Protein AF-A0A916UI22-F1 (afdb_monomer_lite)

Sequence (151 aa):
MFNLLKRYITSRSEVQEETLDLICSHFSLVKTRRNEILIRFDEVCKGYYFVNDGCLRLFTYNVDGNETTKVWSVVDKKVTDEQGRIKEFLDQRQQNKGIYKLTFFVKDYFASKKMESFYPFVDVVFQIQDDKHYHVPITLSAYGYSTYRGN

pLDDT: mean 90.18, std 5.81, range [69.44, 97.69]

InterPro domains:
  IPR014306 Hydroxyisourate hydrolase [TIGR02962] (69-150)
  IPR018490 Cyclic nucleotide-binding domain superfamily [SSF51206] (17-70)
  IPR023416 Transthyretin/hydroxyisourate hydrolase domain [PF00576] (67-150)
  IPR023416 Transthyretin/hydroxyisourate hydrolase domain [PTHR10395] (64-150)
  IPR036817 Transthyretin/hydroxyisourate hydrolase domain superfamily [G3DSA:2.60.40.180] (56-149)
  IPR036817 Transthyretin/hydroxyisourate hydrolase domain superfamily [SSF49472] (69-151)

Structure (mmCIF, N/CA/C/O backbone):
data_AF-A0A916UI22-F1
#
_entry.id   AF-A0A916UI22-F1
#
loop_
_atom_site.group_PDB
_atom_site.id
_atom_site.type_symbol
_atom_site.label_atom_id
_atom_site.label_alt_id
_atom_site.label_comp_id
_atom_site.label_asym_id
_atom_site.label_entity_id
_atom_site.label_seq_id
_atom_site.pdbx_PDB_ins_code
_atom_site.Cartn_x
_atom_site.Cartn_y
_atom_site.Cartn_z
_atom_site.occupancy
_atom_site.B_iso_or_equiv
_atom_site.auth_seq_id
_atom_site.auth_comp_id
_atom_site.auth_asym_id
_atom_site.auth_atom_id
_atom_site.pdbx_PDB_model_num
ATOM 1 N N . MET A 1 1 ? -6.934 7.059 25.478 1.00 69.44 1 MET A N 1
ATOM 2 C CA . MET A 1 1 ? -7.703 6.272 24.480 1.00 69.44 1 MET A CA 1
ATOM 3 C C . MET A 1 1 ? -7.300 6.615 23.043 1.00 69.44 1 MET A C 1
ATOM 5 O O . MET A 1 1 ? -7.136 5.699 22.255 1.00 69.44 1 MET A O 1
ATOM 9 N N . PHE A 1 2 ? -7.047 7.888 22.712 1.00 88.88 2 PHE A N 1
ATOM 10 C CA . PHE A 1 2 ? -6.725 8.342 21.346 1.00 88.88 2 PHE A CA 1
ATOM 11 C C . PHE A 1 2 ? -5.240 8.675 21.107 1.00 88.88 2 PHE A C 1
ATOM 13 O O . PHE A 1 2 ? -4.916 9.534 20.295 1.00 88.88 2 PHE A O 1
ATOM 20 N N . ASN A 1 3 ? -4.311 8.014 21.808 1.00 87.75 3 ASN A N 1
ATOM 21 C CA . ASN A 1 3 ? -2.884 8.376 21.769 1.00 87.75 3 ASN A CA 1
ATOM 22 C C . ASN A 1 3 ? -2.289 8.286 20.354 1.00 87.75 3 ASN A C 1
ATOM 24 O O . ASN A 1 3 ? -1.467 9.119 19.980 1.00 87.75 3 ASN A O 1
ATOM 28 N N . LEU A 1 4 ? -2.723 7.302 19.558 1.00 88.50 4 LEU A N 1
ATOM 29 C CA . LEU A 1 4 ? -2.256 7.138 18.183 1.00 88.50 4 LEU A CA 1
ATOM 30 C C . LEU A 1 4 ? -2.746 8.278 17.275 1.00 88.50 4 LEU A C 1
ATOM 32 O O . LEU A 1 4 ? -1.951 8.820 16.511 1.00 88.50 4 LEU A O 1
ATOM 36 N N . LEU A 1 5 ? -4.014 8.680 17.419 1.00 90.50 5 LEU A N 1
ATOM 37 C CA . LEU A 1 5 ? -4.597 9.828 16.718 1.00 90.50 5 LEU A CA 1
ATOM 38 C C . LEU A 1 5 ? -3.891 11.131 17.108 1.00 90.50 5 LEU A C 1
ATOM 40 O O . LEU A 1 5 ? -3.460 11.871 16.228 1.00 90.50 5 LEU A O 1
ATOM 44 N N . LYS A 1 6 ? -3.702 11.377 18.413 1.00 91.38 6 LYS A N 1
ATOM 45 C CA . LYS A 1 6 ? -2.975 12.556 18.914 1.00 91.38 6 LYS A CA 1
ATOM 46 C C . LYS A 1 6 ? -1.574 12.638 18.306 1.00 91.38 6 LYS A C 1
ATOM 48 O O . LYS A 1 6 ? -1.228 13.654 17.717 1.00 91.38 6 LYS A O 1
ATOM 53 N N . ARG A 1 7 ? -0.809 11.540 18.367 1.00 90.75 7 ARG A N 1
ATOM 54 C CA . ARG A 1 7 ? 0.543 11.452 17.789 1.00 90.75 7 ARG A CA 1
ATOM 55 C C . ARG A 1 7 ? 0.549 11.674 16.275 1.00 90.75 7 ARG A C 1
ATOM 57 O O . ARG A 1 7 ? 1.469 12.291 15.750 1.00 90.75 7 ARG A O 1
ATOM 64 N N . TYR A 1 8 ? -0.451 11.155 15.564 1.00 89.38 8 TYR A N 1
ATOM 65 C CA . TYR A 1 8 ? -0.569 11.354 14.122 1.00 89.38 8 TYR A CA 1
ATOM 66 C C . TYR A 1 8 ? -0.780 12.833 13.774 1.00 89.38 8 TYR A C 1
ATOM 68 O O . TYR A 1 8 ? -0.070 13.356 12.915 1.00 89.38 8 TYR A O 1
ATOM 76 N N . ILE A 1 9 ? -1.704 13.512 14.460 1.00 91.12 9 ILE A N 1
ATOM 77 C CA . ILE A 1 9 ? -2.000 14.932 14.225 1.00 91.12 9 ILE A CA 1
ATOM 78 C C . ILE A 1 9 ? -0.765 15.792 14.527 1.00 91.12 9 ILE A C 1
ATOM 80 O O . ILE A 1 9 ? -0.341 16.560 13.664 1.00 91.12 9 ILE A O 1
ATOM 84 N N . THR A 1 10 ? -0.128 15.608 15.689 1.00 92.25 10 THR A N 1
ATOM 85 C CA . THR A 1 10 ? 1.049 16.406 16.075 1.00 92.25 10 THR A CA 1
ATOM 86 C C . THR A 1 10 ? 2.267 16.164 15.187 1.00 92.25 10 THR A C 1
ATOM 88 O O . THR A 1 10 ? 3.083 17.060 15.013 1.00 92.25 10 THR A O 1
ATOM 91 N N . SER A 1 11 ? 2.382 14.991 14.554 1.00 91.06 11 SER A N 1
ATOM 92 C CA . SER A 1 11 ? 3.461 14.726 13.590 1.00 91.06 11 SER A CA 1
ATOM 93 C C . SER A 1 11 ? 3.348 15.514 12.276 1.00 91.06 11 SER A C 1
ATOM 95 O O . SER A 1 11 ? 4.299 15.534 11.498 1.00 91.06 11 SER A O 1
ATOM 97 N N . ARG A 1 12 ? 2.188 16.124 11.992 1.00 87.69 12 ARG A N 1
ATOM 98 C CA . ARG A 1 12 ? 1.889 16.792 10.712 1.00 87.69 12 ARG A CA 1
ATOM 99 C C . ARG A 1 12 ? 1.479 18.252 10.862 1.00 87.69 12 ARG A C 1
ATOM 101 O O . ARG A 1 12 ? 1.352 18.946 9.854 1.00 87.69 12 ARG A O 1
ATOM 108 N N . SER A 1 13 ? 1.208 18.710 12.077 1.00 84.56 13 SER A N 1
ATOM 109 C CA . SER A 1 13 ? 0.745 20.068 12.348 1.00 84.56 13 SER A CA 1
ATOM 110 C C . SER A 1 13 ? 1.081 20.464 13.781 1.00 84.56 13 SER A C 1
ATOM 112 O O . SER A 1 13 ? 0.980 19.646 14.695 1.00 84.56 13 SER A O 1
ATOM 114 N N . GLU A 1 14 ? 1.431 21.730 13.985 1.00 90.75 14 GLU A N 1
ATOM 115 C CA . GLU A 1 14 ? 1.523 22.315 15.321 1.00 90.75 14 GLU A CA 1
ATOM 116 C C . GLU A 1 14 ? 0.106 22.609 15.820 1.00 90.75 14 GLU A C 1
ATOM 118 O O . GLU A 1 14 ? -0.582 23.487 15.301 1.00 90.75 14 GLU A O 1
ATOM 123 N N . VAL A 1 15 ? -0.360 21.822 16.790 1.00 91.25 15 VAL A N 1
ATOM 124 C CA . VAL A 1 15 ? -1.712 21.920 17.351 1.00 91.25 15 VAL A CA 1
ATOM 125 C C . VAL A 1 15 ? -1.607 21.937 18.871 1.00 91.25 15 VAL A C 1
ATOM 127 O O . VAL A 1 15 ? -0.931 21.089 19.454 1.00 91.25 15 VAL A O 1
ATOM 130 N N . GLN A 1 16 ? -2.275 22.904 19.502 1.00 93.00 16 GLN A N 1
ATOM 131 C CA . GLN A 1 16 ? -2.338 23.042 20.959 1.00 93.00 16 GLN A CA 1
ATOM 132 C C . GLN A 1 16 ? -3.062 21.853 21.607 1.00 93.00 16 GLN A C 1
ATOM 134 O O . GLN A 1 16 ? -3.934 21.229 20.991 1.00 93.00 16 GLN A O 1
ATOM 139 N N . GLU A 1 17 ? -2.724 21.543 22.858 1.00 91.25 17 GLU A N 1
ATOM 140 C CA . GLU A 1 17 ? -3.243 20.362 23.554 1.00 91.25 17 GLU A CA 1
ATOM 141 C C . GLU A 1 17 ? -4.765 20.422 23.750 1.00 91.25 17 GLU A C 1
ATOM 143 O O . GLU A 1 17 ? -5.456 19.432 23.506 1.00 91.25 17 GLU A O 1
ATOM 148 N N . GLU A 1 18 ? -5.315 21.604 24.033 1.00 93.44 18 GLU A N 1
ATOM 149 C CA . GLU A 1 18 ? -6.757 21.823 24.177 1.00 93.44 18 GLU A CA 1
ATOM 150 C C . GLU A 1 18 ? -7.507 21.539 22.869 1.00 93.44 18 GLU A C 1
ATOM 152 O O . GLU A 1 18 ? -8.607 20.983 22.865 1.00 93.44 18 GLU A O 1
ATOM 157 N N . THR A 1 19 ? -6.891 21.877 21.732 1.00 93.69 19 THR A N 1
ATOM 158 C CA . THR A 1 19 ? -7.461 21.593 20.409 1.00 93.69 19 THR A CA 1
ATOM 159 C C . THR A 1 19 ? -7.423 20.094 20.112 1.00 93.69 19 THR A C 1
ATOM 161 O O . THR A 1 19 ? -8.386 19.549 19.572 1.00 93.69 19 THR A O 1
ATOM 164 N N . LEU A 1 20 ? -6.347 19.394 20.493 1.00 92.38 20 LEU A N 1
ATOM 165 C CA . LEU A 1 20 ? -6.268 17.935 20.360 1.00 92.38 20 LEU A CA 1
ATOM 166 C C . LEU A 1 20 ? -7.333 17.232 21.202 1.00 92.38 20 LEU A C 1
ATOM 168 O O . LEU A 1 20 ? -7.932 16.264 20.731 1.00 92.38 20 LEU A O 1
ATOM 172 N N . ASP A 1 21 ? -7.572 17.707 22.422 1.00 92.94 21 ASP A N 1
ATOM 173 C CA . ASP A 1 21 ? -8.605 17.169 23.304 1.00 92.94 21 ASP A CA 1
ATOM 174 C C . ASP A 1 21 ? -10.007 17.406 22.747 1.00 92.94 21 ASP A C 1
ATOM 176 O O . ASP A 1 21 ? -10.808 16.467 22.705 1.00 92.94 21 ASP A O 1
ATOM 180 N N . LEU A 1 22 ? -10.277 18.605 22.220 1.00 94.62 22 LEU A N 1
ATOM 181 C CA . LEU A 1 22 ? -11.533 18.907 21.537 1.00 94.62 22 LEU A CA 1
ATOM 182 C C . LEU A 1 22 ? -11.752 17.984 20.333 1.00 94.62 22 LEU A C 1
ATOM 184 O O . LEU A 1 22 ? -12.812 17.369 20.225 1.00 94.62 22 LEU A O 1
ATOM 188 N N . ILE A 1 23 ? -10.750 17.820 19.462 1.00 91.94 23 ILE A N 1
ATOM 189 C CA . ILE A 1 23 ? -10.834 16.894 18.324 1.00 91.94 23 ILE A CA 1
ATOM 190 C C . ILE A 1 23 ? -11.144 15.485 18.828 1.00 91.94 23 ILE A C 1
ATOM 192 O O . ILE A 1 23 ? -12.102 14.870 18.368 1.00 91.94 23 ILE A O 1
ATOM 196 N N . CYS A 1 24 ? -10.374 14.986 19.798 1.00 92.12 24 CYS A N 1
ATOM 197 C CA . CYS A 1 24 ? -10.552 13.645 20.350 1.00 92.12 24 CYS A CA 1
ATOM 198 C C . CYS A 1 24 ? -11.940 13.436 20.971 1.00 92.12 24 CYS A C 1
ATOM 200 O O . CYS A 1 24 ? -12.450 12.319 20.916 1.00 92.12 24 CYS A O 1
ATOM 202 N N . SER A 1 25 ? -12.569 14.480 21.519 1.00 94.06 25 SER A N 1
ATOM 203 C CA . SER A 1 25 ? -13.920 14.401 22.093 1.00 94.06 25 SER A CA 1
ATOM 204 C C . SER A 1 25 ? -15.011 14.075 21.063 1.00 94.06 25 SER A C 1
ATOM 206 O O . SER A 1 25 ? -16.036 13.498 21.418 1.00 94.06 25 SER A O 1
ATOM 208 N N . HIS A 1 26 ? -14.773 14.375 19.780 1.00 93.44 26 HIS A N 1
ATOM 209 C CA . HIS A 1 26 ? -15.679 14.034 18.681 1.00 93.44 26 HIS A CA 1
ATOM 210 C C . HIS A 1 26 ? -15.469 12.617 18.130 1.00 93.44 26 HIS A C 1
ATOM 212 O O . HIS A 1 26 ? -16.246 12.164 17.288 1.00 93.44 26 HIS A O 1
ATOM 218 N N . PHE A 1 27 ? -14.440 11.899 18.590 1.00 93.38 27 PHE A N 1
ATOM 219 C CA . PHE A 1 27 ? -14.206 10.512 18.208 1.00 93.38 27 PHE A CA 1
ATOM 220 C C . PHE A 1 27 ? -14.812 9.559 19.235 1.00 93.38 27 PHE A C 1
ATOM 222 O O . PHE A 1 27 ? -14.720 9.750 20.445 1.00 93.38 27 PHE A O 1
ATOM 229 N N . SER A 1 28 ? -15.379 8.466 18.736 1.00 92.06 28 SER A N 1
ATOM 230 C CA . SER A 1 28 ? -15.778 7.318 19.546 1.00 92.06 28 SER A CA 1
ATOM 231 C C . SER A 1 28 ? -15.054 6.072 19.049 1.00 92.06 28 SER A C 1
ATOM 233 O O . SER A 1 28 ? -14.723 5.947 17.868 1.00 92.06 28 SER A O 1
ATOM 235 N N . LEU A 1 29 ? -14.746 5.153 19.967 1.00 90.94 29 LEU A N 1
ATOM 236 C CA . LEU A 1 29 ? -14.104 3.897 19.601 1.00 90.94 29 LEU A CA 1
ATOM 237 C C . LEU A 1 29 ? -15.138 2.971 18.956 1.00 90.94 29 LEU A C 1
ATOM 239 O O . LEU A 1 29 ? -16.110 2.581 19.598 1.00 90.94 29 LEU A O 1
ATOM 243 N N . VAL A 1 30 ? -14.879 2.569 17.716 1.00 90.94 30 VAL A N 1
ATOM 244 C CA . VAL A 1 30 ? -15.690 1.588 16.992 1.00 90.94 30 VAL A CA 1
ATOM 245 C C . VAL A 1 30 ? -14.849 0.337 16.764 1.00 90.94 30 VAL A C 1
ATOM 247 O O . VAL A 1 30 ? -13.726 0.421 16.268 1.00 90.94 30 VAL A O 1
ATOM 250 N N . LYS A 1 31 ? -15.384 -0.827 17.140 1.00 92.56 31 LYS A N 1
ATOM 251 C CA . LYS A 1 31 ? -14.828 -2.136 16.777 1.00 92.56 31 LYS A CA 1
ATOM 252 C C . LYS A 1 31 ? -15.697 -2.746 15.693 1.00 92.56 31 LYS A C 1
ATOM 254 O O . LYS A 1 31 ? -16.918 -2.723 15.810 1.00 92.56 31 LYS A O 1
ATOM 259 N N . THR A 1 32 ? -15.060 -3.307 14.678 1.00 92.62 32 THR A N 1
ATOM 260 C CA . THR A 1 32 ? -15.737 -3.899 13.525 1.00 92.62 32 THR A CA 1
ATOM 261 C C . THR A 1 32 ? -15.252 -5.326 13.313 1.00 92.62 32 THR A C 1
ATOM 263 O O . THR A 1 32 ? -14.203 -5.735 13.821 1.00 92.62 32 THR A O 1
ATOM 266 N N . ARG A 1 33 ? -16.033 -6.117 12.580 1.00 92.31 33 ARG A N 1
ATOM 267 C CA . ARG A 1 33 ? -15.642 -7.460 12.142 1.00 92.31 33 ARG A CA 1
ATOM 268 C C . ARG A 1 33 ? -14.965 -7.398 10.776 1.00 92.31 33 ARG A C 1
ATOM 270 O O . ARG A 1 33 ? -15.180 -6.480 9.986 1.00 92.31 33 ARG A O 1
ATOM 277 N N . ARG A 1 34 ? -14.165 -8.422 10.464 1.00 83.50 34 ARG A N 1
ATOM 278 C CA . ARG A 1 34 ? -13.572 -8.577 9.130 1.00 83.50 34 ARG A CA 1
ATOM 279 C C . ARG A 1 34 ? -14.681 -8.581 8.070 1.00 83.50 34 ARG A C 1
ATOM 281 O O . ARG A 1 34 ? -15.642 -9.333 8.202 1.00 83.50 34 ARG A O 1
ATOM 288 N N . ASN A 1 35 ? -14.504 -7.772 7.025 1.00 83.19 35 ASN A N 1
ATOM 289 C CA . ASN A 1 35 ? -15.447 -7.580 5.913 1.00 83.19 35 ASN A CA 1
ATOM 290 C C . ASN A 1 35 ? -16.809 -6.973 6.303 1.00 83.19 35 ASN A C 1
ATOM 292 O O . ASN A 1 35 ? -17.763 -7.067 5.535 1.00 83.19 35 ASN A O 1
ATOM 296 N N . GLU A 1 36 ? -16.919 -6.341 7.473 1.00 92.19 36 GLU A N 1
ATOM 297 C CA . GLU A 1 36 ? -18.123 -5.596 7.833 1.00 92.19 36 GLU A CA 1
ATOM 298 C C . GLU A 1 36 ? -18.285 -4.357 6.944 1.00 92.19 36 GLU A C 1
ATOM 300 O O . GLU A 1 36 ? -17.363 -3.552 6.791 1.00 92.19 36 GLU A O 1
ATOM 305 N N . ILE A 1 37 ? -19.468 -4.210 6.343 1.00 90.25 37 ILE A N 1
ATOM 306 C CA . ILE A 1 37 ? -19.812 -3.041 5.533 1.00 90.25 37 ILE A CA 1
ATOM 307 C C . ILE A 1 37 ? -20.207 -1.910 6.477 1.00 90.25 37 ILE A C 1
ATOM 309 O O . ILE A 1 37 ? -21.257 -1.975 7.110 1.00 90.25 37 ILE A O 1
ATOM 313 N N . LEU A 1 38 ? -19.354 -0.888 6.571 1.00 91.25 38 LEU A N 1
ATOM 314 C CA . LEU A 1 38 ? -19.600 0.276 7.430 1.00 91.25 38 LEU A CA 1
ATOM 315 C C . LEU A 1 38 ? -20.502 1.318 6.774 1.00 91.25 38 LEU A C 1
ATOM 317 O O . LEU A 1 38 ? -21.184 2.055 7.477 1.00 91.25 38 LEU A O 1
ATOM 321 N N . ILE A 1 39 ? -20.446 1.405 5.444 1.00 90.50 39 ILE A N 1
ATOM 322 C CA . ILE A 1 39 ? -21.213 2.339 4.621 1.00 90.50 39 ILE A CA 1
ATOM 323 C C . ILE A 1 39 ? -21.549 1.616 3.319 1.00 90.50 39 ILE A C 1
ATOM 325 O O . ILE A 1 39 ? -20.657 1.080 2.652 1.00 90.50 39 ILE A O 1
ATOM 329 N N . ARG A 1 40 ? -22.830 1.574 2.971 1.00 88.75 40 ARG A N 1
ATOM 330 C CA . ARG A 1 40 ? -23.331 1.039 1.702 1.00 88.75 40 ARG A CA 1
ATOM 331 C C . ARG A 1 40 ? -23.304 2.108 0.608 1.00 88.75 40 ARG A C 1
ATOM 333 O O . ARG A 1 40 ? -23.139 3.292 0.875 1.00 88.75 40 ARG A O 1
ATOM 340 N N . PHE A 1 41 ? -23.440 1.692 -0.650 1.00 83.50 41 PHE A N 1
ATOM 341 C CA . PHE A 1 41 ? -23.348 2.603 -1.801 1.00 83.50 41 PHE A CA 1
ATOM 342 C C . PHE A 1 41 ? -24.465 3.663 -1.833 1.00 83.50 41 PHE A C 1
ATOM 344 O O . PHE A 1 41 ? -24.306 4.700 -2.470 1.00 83.50 41 PHE A O 1
ATOM 351 N N . ASP A 1 42 ? -25.582 3.382 -1.170 1.00 89.19 42 ASP A N 1
ATOM 352 C CA . ASP A 1 42 ? -26.763 4.227 -1.029 1.00 89.19 42 ASP A CA 1
ATOM 353 C C . ASP A 1 42 ? -26.747 5.078 0.253 1.00 89.19 42 ASP A C 1
ATOM 355 O O . ASP A 1 42 ? -27.652 5.879 0.484 1.00 89.19 42 ASP A O 1
ATOM 359 N N . GLU A 1 43 ? -25.705 4.951 1.079 1.00 91.44 43 GLU A N 1
ATOM 360 C CA . GLU A 1 43 ? -25.573 5.672 2.340 1.00 91.44 43 GLU A CA 1
ATOM 361 C C . GLU A 1 43 ? -24.607 6.857 2.223 1.00 91.44 43 GLU A C 1
ATOM 363 O O . GLU A 1 43 ? -23.534 6.790 1.621 1.00 91.44 43 GLU A O 1
ATOM 368 N N . VAL A 1 44 ? -24.964 7.966 2.871 1.00 89.06 44 VAL A N 1
ATOM 369 C CA . VAL A 1 44 ? -24.067 9.117 3.019 1.00 89.06 44 VAL A CA 1
ATOM 370 C C . VAL A 1 44 ? -23.096 8.847 4.167 1.00 89.06 44 VAL A C 1
ATOM 372 O O . VAL A 1 44 ? -23.520 8.574 5.290 1.00 89.06 44 VAL A O 1
ATOM 375 N N . CYS A 1 45 ? -21.793 8.986 3.910 1.00 86.25 45 CYS A N 1
ATOM 376 C CA . CYS A 1 45 ? -20.775 8.940 4.9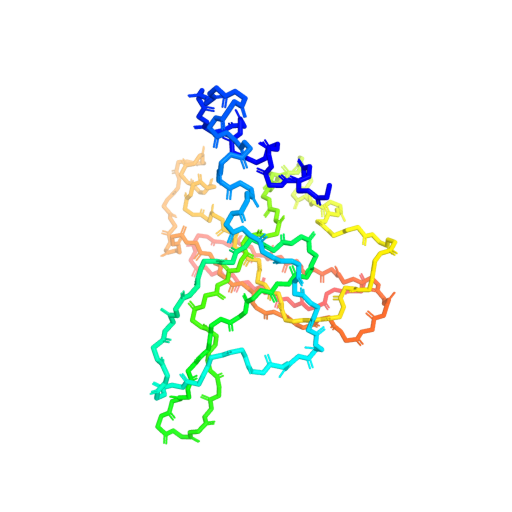57 1.00 86.25 45 CYS A CA 1
ATOM 377 C C . CYS A 1 45 ? -20.955 10.116 5.929 1.00 86.25 45 CYS A C 1
ATOM 379 O O . CYS A 1 45 ? -20.774 11.271 5.549 1.00 86.25 45 CYS A O 1
ATOM 381 N N . LYS A 1 46 ? -21.310 9.826 7.186 1.00 86.12 46 LYS A N 1
ATOM 382 C CA . LYS A 1 46 ? -21.540 10.841 8.233 1.00 86.12 46 LYS A CA 1
ATOM 383 C C . LYS A 1 46 ? -20.375 10.994 9.214 1.00 86.12 46 LYS A C 1
ATOM 385 O O . LYS A 1 46 ? -20.488 11.761 10.164 1.00 86.12 46 LYS A O 1
ATOM 390 N N . GLY A 1 47 ? -19.286 10.250 9.025 1.00 84.00 47 GLY A N 1
ATOM 391 C CA . GLY A 1 47 ? -18.182 10.189 9.979 1.00 84.00 47 GLY A CA 1
ATOM 392 C C . GLY A 1 47 ? -16.813 10.240 9.316 1.00 84.00 47 GLY A C 1
ATOM 393 O O . GLY A 1 47 ? -16.629 9.799 8.184 1.00 84.00 47 GLY A O 1
ATOM 394 N N . TYR A 1 48 ? -15.835 10.747 10.060 1.00 85.19 48 TYR A N 1
ATOM 395 C CA . TYR A 1 48 ? -14.421 10.584 9.746 1.00 85.19 48 TYR A CA 1
ATOM 396 C C . TYR A 1 48 ? -13.864 9.417 10.554 1.00 85.19 48 TYR A C 1
ATOM 398 O O . TYR A 1 48 ? -14.157 9.277 11.741 1.00 85.19 48 TYR A O 1
ATOM 406 N N . TYR A 1 49 ? -13.040 8.590 9.917 1.00 88.94 49 TYR A N 1
ATOM 407 C CA . TYR A 1 49 ? -12.448 7.422 10.557 1.00 88.94 49 TYR A CA 1
ATOM 408 C C . TYR A 1 49 ? -10.942 7.603 10.699 1.00 88.94 49 TYR A C 1
ATOM 410 O O . TYR A 1 49 ? -10.249 7.934 9.739 1.00 88.94 49 TYR A O 1
ATOM 418 N N . PHE A 1 50 ? -10.438 7.320 11.896 1.00 90.69 50 PHE A N 1
ATOM 419 C CA . PHE A 1 50 ? -9.021 7.100 12.138 1.00 90.69 50 PHE A CA 1
ATOM 420 C C . PHE A 1 50 ? -8.822 5.627 12.485 1.00 90.69 50 PHE A C 1
ATOM 422 O O . PHE A 1 50 ? -9.400 5.124 13.450 1.00 90.69 50 PHE A O 1
ATOM 429 N N . VAL A 1 51 ? -8.041 4.922 11.671 1.00 90.31 51 VAL A N 1
ATOM 430 C CA . VAL A 1 51 ? -7.847 3.478 11.820 1.00 90.31 51 VAL A CA 1
ATOM 431 C C . VAL A 1 51 ? -6.727 3.233 12.823 1.00 90.31 51 VAL A C 1
ATOM 433 O O . VAL A 1 51 ? -5.568 3.524 12.544 1.00 90.31 51 VAL A O 1
ATOM 436 N N . ASN A 1 52 ? -7.084 2.713 13.998 1.00 86.75 52 ASN A N 1
ATOM 437 C CA . ASN A 1 52 ? -6.100 2.327 15.012 1.00 86.75 52 ASN A CA 1
ATOM 438 C C . ASN A 1 52 ? -5.425 0.985 14.699 1.00 86.75 52 ASN A C 1
ATOM 440 O O . ASN A 1 52 ? -4.258 0.808 15.030 1.00 86.75 52 ASN A O 1
ATOM 444 N N . ASP A 1 53 ? -6.170 0.054 14.101 1.00 82.50 53 ASP A N 1
ATOM 445 C CA . ASP A 1 53 ? -5.720 -1.291 13.745 1.00 82.50 53 ASP A CA 1
ATOM 446 C C . ASP A 1 53 ? -6.523 -1.805 12.534 1.00 82.50 53 ASP A C 1
ATOM 448 O O . ASP A 1 53 ? -7.714 -1.504 12.404 1.00 82.50 53 ASP A O 1
ATOM 452 N N . GLY A 1 54 ? -5.872 -2.551 11.639 1.00 84.38 54 GLY A N 1
ATOM 453 C CA . GLY A 1 54 ? -6.441 -3.031 10.374 1.00 84.38 54 GLY A CA 1
ATOM 454 C C . GLY A 1 54 ? -6.456 -1.999 9.235 1.00 84.38 54 GLY A C 1
ATOM 455 O O . GLY A 1 54 ? -5.598 -1.122 9.142 1.00 84.38 54 GLY A O 1
ATOM 456 N N . CYS A 1 55 ? -7.422 -2.118 8.318 1.00 83.25 55 CYS A N 1
ATOM 457 C CA . CYS A 1 55 ? -7.602 -1.181 7.208 1.00 83.25 55 CYS A CA 1
ATOM 458 C C . CYS A 1 55 ? -9.082 -0.998 6.844 1.00 83.25 55 CYS A C 1
ATOM 460 O O . CYS A 1 55 ? -9.899 -1.906 6.993 1.00 83.25 55 CYS A O 1
ATOM 462 N N . LEU A 1 56 ? -9.417 0.190 6.334 1.00 84.88 56 LEU A N 1
ATOM 463 C CA . LEU A 1 56 ? -10.676 0.433 5.637 1.00 84.88 56 LEU A CA 1
ATOM 464 C C . LEU A 1 56 ? -10.449 0.281 4.140 1.00 84.88 56 LEU A C 1
ATOM 466 O O . LEU A 1 56 ? -9.457 0.773 3.602 1.00 84.88 56 LEU A O 1
ATOM 470 N N . ARG A 1 57 ? -11.385 -0.390 3.474 1.00 84.69 57 ARG A N 1
ATOM 471 C CA . ARG A 1 57 ? -11.337 -0.644 2.039 1.00 84.69 57 ARG A CA 1
ATOM 472 C C . ARG A 1 57 ? -12.552 -0.013 1.380 1.00 84.69 57 ARG A C 1
ATOM 474 O O . ARG A 1 57 ? -13.676 -0.417 1.662 1.00 84.69 57 ARG A O 1
ATOM 481 N N . LEU A 1 58 ? -12.321 0.928 0.469 1.00 83.56 58 LEU A N 1
ATOM 482 C CA . LEU A 1 58 ? -13.351 1.361 -0.471 1.00 83.56 58 LEU A CA 1
ATOM 483 C C . LEU A 1 58 ? -13.283 0.459 -1.699 1.00 83.56 58 LEU A C 1
ATOM 485 O O . LEU A 1 58 ? -12.212 0.309 -2.288 1.00 83.56 58 LEU A O 1
ATOM 489 N N . PHE A 1 59 ? -14.409 -0.111 -2.103 1.00 82.19 59 PHE A N 1
ATOM 490 C CA . PHE A 1 59 ? -14.507 -0.950 -3.292 1.00 82.19 59 PHE A CA 1
ATOM 491 C C . PHE A 1 59 ? -15.777 -0.620 -4.084 1.00 82.19 59 PHE A C 1
ATOM 493 O O . PHE A 1 59 ? -16.693 0.020 -3.573 1.00 82.19 59 PHE A O 1
ATOM 500 N N . THR A 1 60 ? -15.808 -1.027 -5.346 1.00 82.25 60 THR A N 1
ATOM 501 C CA . THR A 1 60 ? -16.949 -0.894 -6.259 1.00 82.25 60 THR A CA 1
ATOM 502 C C . THR A 1 60 ? -17.134 -2.183 -7.033 1.00 82.25 60 THR A C 1
ATOM 504 O O . THR A 1 60 ? -16.156 -2.880 -7.260 1.00 82.25 60 THR A O 1
ATOM 507 N N . TYR A 1 61 ? -18.342 -2.465 -7.503 1.00 81.25 61 TYR A N 1
ATOM 508 C CA . TYR A 1 61 ? -18.570 -3.545 -8.460 1.00 81.25 61 TYR A CA 1
ATOM 509 C C . TYR A 1 61 ? -18.542 -2.988 -9.885 1.00 81.25 61 TYR A C 1
ATOM 511 O O . TYR A 1 61 ? -19.052 -1.891 -10.125 1.00 81.25 61 TYR A O 1
ATOM 519 N N . ASN A 1 62 ? -17.918 -3.706 -10.816 1.00 81.06 62 ASN A N 1
ATOM 520 C CA . ASN A 1 62 ? -18.030 -3.401 -12.240 1.00 81.06 62 ASN A CA 1
ATOM 521 C C . ASN A 1 62 ? -19.385 -3.897 -12.798 1.00 81.06 62 ASN A C 1
ATOM 523 O O . ASN A 1 62 ? -20.182 -4.495 -12.075 1.00 81.06 62 ASN A O 1
ATOM 527 N N . VAL A 1 63 ? -19.647 -3.653 -14.087 1.00 80.62 63 VAL A N 1
ATOM 528 C CA . VAL A 1 63 ? -20.897 -4.076 -14.755 1.00 80.62 63 VAL A CA 1
ATOM 529 C C . VAL A 1 63 ? -21.112 -5.593 -14.752 1.00 80.62 63 VAL A C 1
ATOM 531 O O . VAL A 1 63 ? -22.252 -6.042 -14.799 1.00 80.62 63 VAL A O 1
ATOM 534 N N . ASP A 1 64 ? -20.036 -6.368 -14.627 1.00 87.19 64 ASP A N 1
ATOM 535 C CA . ASP A 1 64 ? -20.064 -7.832 -14.559 1.00 87.19 64 ASP A CA 1
ATOM 536 C C . ASP A 1 64 ? -20.225 -8.352 -13.117 1.00 87.19 64 ASP A C 1
ATOM 538 O O . ASP A 1 64 ? -20.191 -9.558 -12.885 1.00 87.19 64 ASP A O 1
ATOM 542 N N . GLY A 1 65 ? -20.360 -7.461 -12.127 1.00 82.25 65 GLY A N 1
ATOM 543 C CA . GLY A 1 65 ? -20.454 -7.816 -10.709 1.00 82.25 65 GLY A CA 1
ATOM 544 C C . GLY A 1 65 ? -19.114 -8.138 -10.040 1.00 82.25 65 GLY A C 1
ATOM 545 O O . GLY A 1 65 ? -19.096 -8.548 -8.880 1.00 82.25 65 GLY A O 1
ATOM 546 N N . ASN A 1 66 ? -17.986 -7.928 -10.722 1.00 78.88 66 ASN A N 1
ATOM 547 C CA . ASN A 1 66 ? -16.660 -8.130 -10.146 1.00 78.88 66 ASN A CA 1
ATOM 548 C C . ASN A 1 66 ? -16.289 -6.978 -9.215 1.00 78.88 66 ASN A C 1
ATOM 550 O O . ASN A 1 66 ? -16.414 -5.803 -9.565 1.00 78.88 66 ASN A O 1
ATOM 554 N N . GLU A 1 67 ? -15.803 -7.323 -8.026 1.00 80.44 67 GLU A N 1
ATOM 555 C CA . GLU A 1 67 ? -15.357 -6.356 -7.033 1.00 80.44 67 GLU A CA 1
ATOM 556 C C . GLU A 1 67 ? -13.993 -5.755 -7.408 1.00 80.44 67 GLU A C 1
ATOM 558 O O . GLU A 1 67 ? -13.014 -6.463 -7.640 1.00 80.44 67 GLU A O 1
ATOM 563 N N . THR A 1 68 ? -13.907 -4.430 -7.383 1.00 78.69 68 THR A N 1
ATOM 564 C CA . THR A 1 68 ? -12.692 -3.656 -7.623 1.00 78.69 68 THR A CA 1
ATOM 565 C C . THR A 1 68 ? -12.422 -2.761 -6.421 1.00 78.69 68 THR A C 1
ATOM 567 O O . THR A 1 68 ? -13.238 -1.911 -6.065 1.00 78.69 68 THR A O 1
ATOM 570 N N . THR A 1 69 ? -11.259 -2.904 -5.786 1.00 76.94 69 THR A N 1
ATOM 571 C CA . THR A 1 69 ? -10.842 -2.009 -4.694 1.00 76.94 69 THR A CA 1
ATOM 572 C C . THR A 1 69 ? -10.444 -0.641 -5.257 1.00 76.94 69 THR A C 1
ATOM 574 O O . THR A 1 69 ? -9.534 -0.551 -6.077 1.00 76.94 69 THR A O 1
ATOM 577 N N . LYS A 1 70 ? -11.117 0.430 -4.813 1.00 70.25 70 LYS A N 1
ATOM 578 C CA . LYS A 1 70 ? -10.852 1.818 -5.227 1.00 70.25 70 LYS A CA 1
ATOM 579 C C . LYS A 1 70 ? -9.744 2.490 -4.422 1.00 70.25 70 LYS A C 1
ATOM 581 O O . LYS A 1 70 ? -9.018 3.306 -4.979 1.00 70.25 70 LYS A O 1
ATOM 586 N N . VAL A 1 71 ? -9.628 2.193 -3.126 1.00 73.94 71 VAL A N 1
ATOM 587 C CA . VAL A 1 71 ? -8.670 2.873 -2.236 1.00 73.94 71 VAL A CA 1
ATOM 588 C C . VAL A 1 71 ? -7.755 1.857 -1.570 1.00 73.94 71 VAL A C 1
ATOM 590 O O . VAL A 1 71 ? -8.218 0.945 -0.888 1.00 73.94 71 VAL A O 1
ATOM 593 N N . TRP A 1 72 ? -6.452 2.058 -1.762 1.00 81.00 72 TRP A N 1
ATOM 594 C CA . TRP A 1 72 ? -5.387 1.359 -1.053 1.00 81.00 72 TRP A CA 1
ATOM 595 C C . TRP A 1 72 ? -4.895 2.237 0.097 1.00 81.00 72 TRP A C 1
ATOM 597 O O . TRP A 1 72 ? -4.498 3.379 -0.132 1.00 81.00 72 TRP A O 1
ATOM 607 N N . SER A 1 73 ? -4.889 1.705 1.316 1.00 82.06 73 SER A N 1
ATOM 608 C CA . SER A 1 73 ? -4.222 2.355 2.447 1.00 82.06 73 SER A CA 1
ATOM 609 C C . SER A 1 73 ? -2.731 2.040 2.405 1.00 82.06 73 SER A C 1
ATOM 611 O O . SER A 1 73 ? -2.345 0.878 2.272 1.00 82.06 73 SER A O 1
ATOM 613 N N . VAL A 1 74 ? -1.888 3.068 2.513 1.00 87.50 74 VAL A N 1
ATOM 614 C CA . VAL A 1 74 ? -0.434 2.880 2.576 1.00 87.50 74 VAL A CA 1
ATOM 615 C C . VAL A 1 74 ? -0.090 2.194 3.893 1.00 87.50 74 VAL A C 1
ATOM 617 O O . VAL A 1 74 ? -0.378 2.734 4.958 1.00 87.50 74 VAL A O 1
ATOM 620 N N . VAL A 1 75 ? 0.523 1.015 3.804 1.00 90.38 75 VAL A N 1
ATOM 621 C CA . VAL A 1 75 ? 1.016 0.277 4.975 1.00 90.38 75 VAL A CA 1
ATOM 622 C C . VAL A 1 75 ? 2.438 0.712 5.319 1.00 90.38 75 VAL A C 1
ATOM 624 O O . VAL A 1 75 ? 2.722 1.008 6.473 1.00 90.38 75 VAL A O 1
ATOM 627 N N . ASP A 1 76 ? 3.320 0.790 4.320 1.00 91.31 76 ASP A N 1
ATOM 628 C CA . ASP A 1 76 ? 4.724 1.166 4.503 1.00 91.31 76 ASP A CA 1
ATOM 629 C C . ASP A 1 76 ? 5.353 1.625 3.166 1.00 91.31 76 ASP A C 1
ATOM 631 O O . ASP A 1 76 ? 4.795 1.382 2.091 1.00 91.31 76 ASP A O 1
ATOM 635 N N . LYS A 1 77 ? 6.514 2.290 3.220 1.00 94.12 77 LYS A N 1
ATOM 636 C CA . 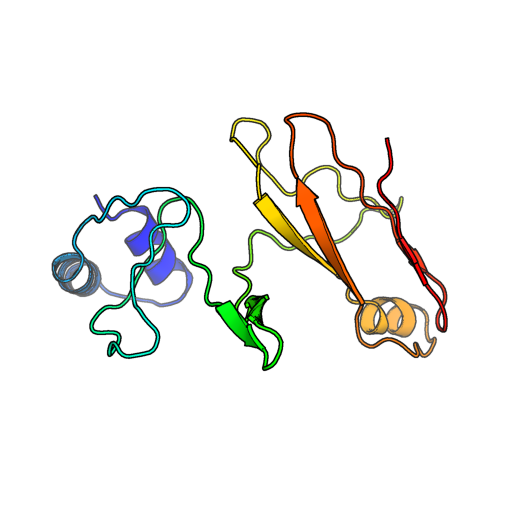LYS A 1 77 ? 7.324 2.718 2.067 1.00 94.12 77 LYS A CA 1
ATOM 637 C C . LYS A 1 77 ? 8.813 2.586 2.398 1.00 94.12 77 LYS A C 1
ATOM 639 O O . LYS A 1 77 ? 9.295 3.201 3.343 1.00 94.12 77 LYS A O 1
ATOM 644 N N . LYS A 1 78 ? 9.564 1.850 1.570 1.00 95.06 78 LYS A N 1
ATOM 645 C CA . LYS A 1 78 ? 11.009 1.617 1.752 1.00 95.06 78 LYS A CA 1
ATOM 646 C C . LYS A 1 78 ? 11.780 1.739 0.437 1.00 95.06 78 LYS A C 1
ATOM 648 O O . LYS A 1 78 ? 11.186 1.725 -0.638 1.00 95.06 78 LYS A O 1
ATOM 653 N N . VAL A 1 79 ? 13.102 1.854 0.545 1.00 94.94 79 VAL A N 1
ATOM 654 C CA . VAL A 1 79 ? 14.060 1.804 -0.571 1.00 94.94 79 VAL A CA 1
ATOM 655 C C . VAL A 1 79 ? 14.797 0.468 -0.492 1.00 94.94 79 VAL A C 1
ATOM 657 O O . VAL A 1 79 ? 15.118 0.015 0.606 1.00 94.94 79 VAL A O 1
ATOM 660 N N . THR A 1 80 ? 15.017 -0.182 -1.634 1.00 95.38 80 THR A N 1
ATOM 661 C CA . THR A 1 80 ? 15.770 -1.441 -1.694 1.00 95.38 80 THR A CA 1
ATOM 662 C C . THR A 1 80 ? 17.217 -1.239 -1.264 1.00 95.38 80 THR A C 1
ATOM 664 O O . THR A 1 80 ? 17.810 -0.203 -1.560 1.00 95.38 80 THR A O 1
ATOM 667 N N . ASP A 1 81 ? 17.792 -2.247 -0.617 1.00 96.00 81 ASP A N 1
ATOM 668 C CA . ASP A 1 81 ? 19.224 -2.282 -0.328 1.00 96.00 81 ASP A CA 1
ATOM 669 C C . ASP A 1 81 ? 20.078 -2.456 -1.604 1.00 96.00 81 ASP A C 1
ATOM 671 O O . ASP A 1 81 ? 19.566 -2.548 -2.724 1.00 96.00 81 ASP A O 1
ATOM 675 N N . GLU A 1 82 ? 21.401 -2.513 -1.438 1.00 95.12 82 GLU A N 1
ATOM 676 C CA . GLU A 1 82 ? 22.371 -2.687 -2.533 1.00 95.12 82 GLU A CA 1
ATOM 677 C C . GLU A 1 82 ? 22.171 -3.989 -3.328 1.00 95.12 82 GLU A C 1
ATOM 679 O O . GLU A 1 82 ? 22.607 -4.093 -4.474 1.00 95.12 82 GLU A O 1
ATOM 684 N N . GLN A 1 83 ? 21.487 -4.979 -2.746 1.00 94.69 83 GLN A N 1
ATOM 685 C CA . GLN A 1 83 ? 21.160 -6.257 -3.380 1.00 94.69 83 GLN A CA 1
ATOM 686 C C . GLN A 1 83 ? 19.762 -6.242 -4.018 1.00 94.69 83 GLN A C 1
ATOM 688 O O . GLN A 1 83 ? 19.297 -7.275 -4.502 1.00 94.69 83 GLN A O 1
ATOM 693 N N . GLY A 1 84 ? 19.080 -5.093 -4.022 1.00 94.62 84 GLY A N 1
ATOM 694 C CA . GLY A 1 84 ? 17.737 -4.939 -4.571 1.00 94.62 84 GLY A CA 1
ATOM 695 C C . GLY A 1 84 ? 16.636 -5.499 -3.668 1.00 94.62 84 GLY A C 1
ATOM 696 O O . GLY A 1 84 ? 15.549 -5.796 -4.161 1.00 94.62 84 GLY A O 1
ATOM 697 N N . ARG A 1 85 ? 16.891 -5.678 -2.364 1.00 96.25 85 ARG A N 1
ATOM 698 C CA . ARG A 1 85 ? 15.972 -6.356 -1.439 1.00 96.25 85 ARG A CA 1
ATOM 699 C C . ARG A 1 85 ? 15.359 -5.409 -0.418 1.00 96.25 85 ARG A C 1
ATOM 701 O O . ARG A 1 85 ? 15.950 -4.419 0.005 1.00 96.25 85 ARG A O 1
ATOM 708 N N . ILE A 1 86 ? 14.157 -5.769 0.017 1.00 96.31 86 ILE A N 1
ATOM 709 C CA . ILE A 1 86 ? 13.519 -5.259 1.229 1.00 96.31 86 ILE A CA 1
ATOM 710 C C . ILE A 1 86 ? 13.141 -6.489 2.043 1.00 96.31 86 ILE A C 1
ATOM 712 O O . ILE A 1 86 ? 12.366 -7.317 1.573 1.00 96.31 86 ILE A O 1
ATOM 716 N N . LYS A 1 87 ? 13.726 -6.631 3.236 1.00 92.69 87 LYS A N 1
ATOM 717 C CA . LYS A 1 87 ? 13.570 -7.849 4.046 1.00 92.69 87 LYS A CA 1
ATOM 718 C C . LYS A 1 87 ? 12.141 -8.026 4.548 1.00 92.69 87 LYS A C 1
ATOM 720 O O . LYS A 1 87 ? 11.584 -9.109 4.435 1.00 92.69 87 LYS A O 1
ATOM 725 N N . GLU A 1 88 ? 11.561 -6.960 5.095 1.00 91.44 88 GLU A N 1
ATOM 726 C CA . GLU A 1 88 ? 10.240 -7.006 5.720 1.00 91.44 88 GLU A CA 1
ATOM 727 C C . GLU A 1 88 ? 9.503 -5.682 5.535 1.00 91.44 88 GLU A C 1
ATOM 729 O O . GLU A 1 88 ? 10.083 -4.608 5.719 1.00 91.44 88 GLU A O 1
ATOM 734 N N . PHE A 1 89 ? 8.216 -5.772 5.208 1.00 91.88 89 PHE A N 1
ATOM 735 C CA . PHE A 1 89 ? 7.268 -4.652 5.232 1.00 91.88 89 PHE A CA 1
ATOM 736 C C . PHE A 1 89 ? 6.251 -4.777 6.371 1.00 91.88 89 PHE A C 1
ATOM 738 O O . PHE A 1 89 ? 5.826 -3.770 6.922 1.00 91.88 89 PHE A O 1
ATOM 745 N N . LEU A 1 90 ? 5.847 -6.003 6.707 1.00 91.19 90 LEU A N 1
ATOM 746 C CA . LEU A 1 90 ? 4.799 -6.288 7.685 1.00 91.19 90 LEU A CA 1
ATOM 747 C C . LEU A 1 90 ? 5.413 -6.859 8.966 1.00 91.19 90 LEU A C 1
ATOM 749 O O . LEU A 1 90 ? 6.391 -7.601 8.900 1.00 91.19 90 LEU A O 1
ATOM 753 N N . ASP A 1 91 ? 4.822 -6.544 10.121 1.00 85.94 91 ASP A N 1
ATOM 754 C CA . ASP A 1 91 ? 5.212 -7.142 11.402 1.00 85.94 91 ASP A CA 1
ATOM 755 C C . ASP A 1 91 ? 4.809 -8.625 11.419 1.00 85.94 91 ASP A C 1
ATOM 757 O O . ASP A 1 91 ? 3.624 -8.960 11.319 1.00 85.94 91 ASP A O 1
ATOM 761 N N . GLN A 1 92 ? 5.787 -9.524 11.557 1.00 83.06 92 GLN A N 1
ATOM 762 C CA . GLN A 1 92 ? 5.547 -10.971 11.583 1.00 83.06 92 GLN A CA 1
ATOM 763 C C . GLN A 1 92 ? 4.764 -11.442 12.821 1.00 83.06 92 GLN A C 1
ATOM 765 O O . GLN A 1 92 ? 4.264 -12.563 12.842 1.00 83.06 92 GLN A O 1
ATOM 770 N N . ARG A 1 93 ? 4.630 -10.602 13.857 1.00 80.31 93 ARG A N 1
ATOM 771 C CA . ARG A 1 93 ? 3.857 -10.921 15.071 1.00 80.31 93 ARG A CA 1
ATOM 772 C C . ARG A 1 93 ? 2.346 -10.758 14.881 1.00 80.31 93 ARG A C 1
ATOM 774 O O . ARG A 1 93 ? 1.589 -11.121 15.778 1.00 80.31 93 ARG A O 1
ATOM 781 N N . GLN A 1 94 ? 1.903 -10.191 13.757 1.00 78.50 94 GLN A N 1
ATOM 782 C CA . GLN A 1 94 ? 0.493 -9.939 13.450 1.00 78.50 94 GLN A CA 1
ATOM 783 C C . GLN A 1 94 ? -0.034 -10.892 12.372 1.00 78.50 94 GLN A C 1
ATOM 785 O O . GLN A 1 94 ? 0.716 -11.394 11.535 1.00 78.50 94 GLN A O 1
ATOM 790 N N . GLN A 1 95 ? -1.352 -11.121 12.355 1.00 81.62 95 GLN A N 1
ATOM 791 C CA . GLN A 1 95 ? -1.979 -11.902 11.289 1.00 81.62 95 GLN A CA 1
ATOM 792 C C . GLN A 1 95 ? -2.123 -11.057 10.015 1.00 81.62 95 GLN A C 1
ATOM 794 O O . GLN A 1 95 ? -3.016 -10.221 9.910 1.00 81.62 95 GLN A O 1
ATOM 799 N N . ASN A 1 96 ? -1.293 -11.347 9.013 1.00 88.44 96 ASN A N 1
ATOM 800 C CA . ASN A 1 96 ? -1.170 -10.561 7.779 1.00 88.44 96 ASN A CA 1
ATOM 801 C C . ASN A 1 96 ? -2.026 -11.081 6.603 1.00 88.44 96 ASN A C 1
ATOM 803 O O . ASN A 1 96 ? -1.720 -10.826 5.443 1.00 88.44 96 ASN A O 1
ATOM 807 N N . LYS A 1 97 ? -3.098 -11.843 6.862 1.00 89.19 97 LYS A N 1
ATOM 808 C CA . LYS A 1 97 ? -3.948 -12.417 5.799 1.00 89.19 97 LYS A CA 1
ATOM 809 C C . LYS A 1 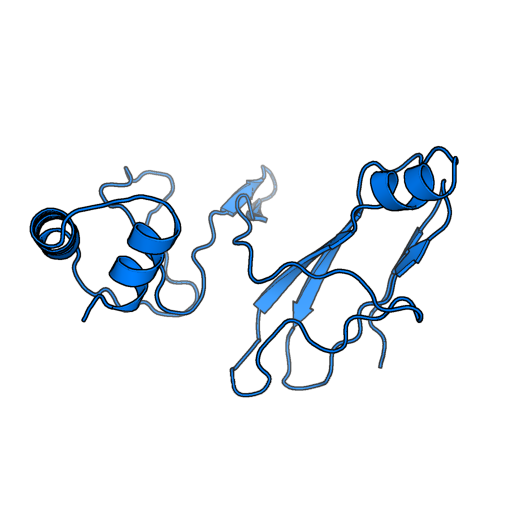97 ? -4.790 -11.331 5.130 1.00 89.19 97 LYS A C 1
ATOM 811 O O . LYS A 1 97 ? -5.700 -10.782 5.749 1.00 89.19 97 LYS A O 1
ATOM 816 N N . GLY A 1 98 ? -4.580 -11.087 3.841 1.00 87.25 98 GLY A N 1
ATOM 817 C CA . GLY A 1 98 ? -5.270 -10.022 3.114 1.00 87.25 98 GLY A CA 1
ATOM 818 C C . GLY A 1 98 ? -4.781 -9.851 1.682 1.00 87.25 98 GLY A C 1
ATOM 819 O O . GLY A 1 98 ? -3.876 -10.555 1.240 1.00 87.25 98 GLY A O 1
ATOM 820 N N . ILE A 1 99 ? -5.405 -8.924 0.954 1.00 87.69 99 ILE A N 1
ATOM 821 C CA . ILE A 1 99 ? -4.950 -8.498 -0.373 1.00 87.69 99 ILE A CA 1
ATOM 822 C C . ILE A 1 99 ? -4.083 -7.254 -0.188 1.00 87.69 99 ILE A C 1
ATOM 824 O O . ILE A 1 99 ? -4.514 -6.283 0.434 1.00 87.69 99 ILE A O 1
ATOM 828 N N . TYR A 1 100 ? -2.880 -7.293 -0.745 1.00 92.88 100 TYR A N 1
ATOM 829 C CA . TYR A 1 100 ? -1.884 -6.233 -0.678 1.00 92.88 100 TYR A CA 1
ATOM 830 C C . TYR A 1 100 ? -1.469 -5.805 -2.081 1.00 92.88 100 TYR A C 1
ATOM 832 O O . TYR A 1 100 ? -1.652 -6.533 -3.058 1.00 92.88 100 TYR A O 1
ATOM 840 N N . LYS A 1 101 ? -0.883 -4.612 -2.162 1.00 94.25 101 LYS A N 1
ATOM 841 C CA . LYS A 1 101 ? -0.298 -4.066 -3.380 1.00 94.25 101 LYS A CA 1
ATOM 842 C C . LYS A 1 101 ? 1.100 -3.543 -3.088 1.00 94.25 101 LYS A C 1
ATOM 844 O O . LYS A 1 101 ? 1.269 -2.729 -2.183 1.00 94.25 101 LYS A O 1
ATOM 849 N N . LEU A 1 102 ? 2.078 -3.985 -3.872 1.00 96.25 102 LEU A N 1
ATOM 850 C CA . LEU A 1 102 ? 3.397 -3.362 -3.945 1.00 96.25 102 LEU A CA 1
ATOM 851 C C 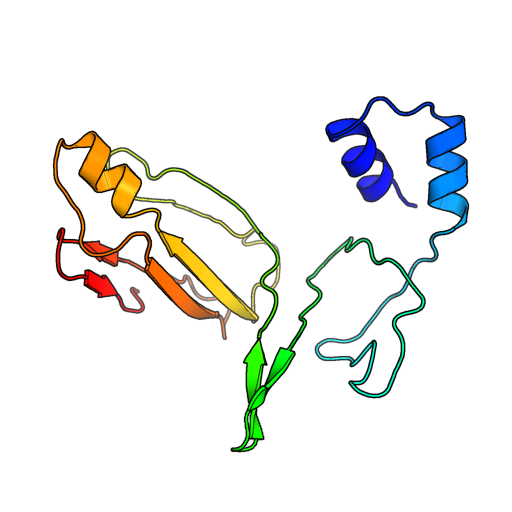. LEU A 1 102 ? 3.447 -2.439 -5.161 1.00 96.25 102 LEU A C 1
ATOM 853 O O . LEU A 1 102 ? 3.112 -2.861 -6.264 1.00 96.25 102 LEU A O 1
ATOM 857 N N . THR A 1 103 ? 3.889 -1.199 -4.952 1.00 96.12 103 THR A N 1
ATOM 858 C CA . THR A 1 103 ? 4.114 -0.210 -6.013 1.00 96.12 103 THR A CA 1
ATOM 859 C C . THR A 1 103 ? 5.612 0.036 -6.159 1.00 96.12 103 THR A C 1
ATOM 861 O O . THR A 1 103 ? 6.256 0.551 -5.245 1.00 96.12 103 THR A O 1
ATOM 864 N N . PHE A 1 104 ? 6.171 -0.313 -7.314 1.00 96.12 104 PHE A N 1
ATOM 865 C CA . PHE A 1 104 ? 7.575 -0.099 -7.658 1.00 96.12 104 PHE A CA 1
ATOM 866 C C . PHE A 1 104 ? 7.721 1.187 -8.484 1.00 96.12 104 PHE A C 1
ATOM 868 O O . PHE A 1 104 ? 7.140 1.299 -9.563 1.00 96.12 104 PHE A O 1
ATOM 875 N N . PHE A 1 105 ? 8.516 2.153 -8.013 1.00 95.25 105 PHE A N 1
ATOM 876 C CA . PHE A 1 105 ? 8.781 3.422 -8.713 1.00 95.25 105 PHE A CA 1
ATOM 877 C C . PHE A 1 105 ? 9.842 3.253 -9.817 1.00 95.25 105 PHE A C 1
ATOM 879 O O . PHE A 1 105 ? 10.996 3.658 -9.686 1.00 95.25 105 PHE A O 1
ATOM 886 N N . VAL A 1 106 ? 9.448 2.594 -10.910 1.00 95.50 106 VAL A N 1
ATOM 887 C CA . VAL A 1 106 ? 10.354 2.151 -11.984 1.00 95.50 106 VAL A CA 1
ATOM 888 C C . VAL A 1 106 ? 10.962 3.311 -12.781 1.00 95.50 106 VAL A C 1
ATOM 890 O O . VAL A 1 106 ? 12.149 3.263 -13.109 1.00 95.50 106 VAL A O 1
ATOM 893 N N . LYS A 1 107 ? 10.202 4.376 -13.065 1.00 94.81 107 LYS A N 1
ATOM 894 C CA . LYS A 1 107 ? 10.728 5.527 -13.817 1.00 94.81 107 LYS A CA 1
ATOM 895 C C . LYS A 1 107 ? 11.868 6.222 -13.090 1.00 94.81 107 LYS A C 1
ATOM 897 O O . LYS A 1 107 ? 12.894 6.483 -13.710 1.00 94.81 107 LYS A O 1
ATOM 902 N N . ASP A 1 108 ? 11.715 6.472 -11.794 1.00 92.25 108 ASP A N 1
ATOM 903 C CA . ASP A 1 108 ? 12.742 7.145 -10.991 1.00 92.25 108 ASP A CA 1
ATOM 904 C C . ASP A 1 108 ? 14.026 6.303 -10.926 1.00 92.25 108 ASP A C 1
ATOM 906 O O . ASP A 1 108 ? 15.135 6.828 -11.047 1.00 92.25 108 ASP A O 1
ATOM 910 N N . TYR A 1 109 ? 13.878 4.977 -10.833 1.00 94.38 109 TYR A N 1
ATOM 911 C CA . TYR A 1 109 ? 14.997 4.041 -10.889 1.00 94.38 109 TYR A CA 1
ATOM 912 C C . TYR A 1 109 ? 15.777 4.132 -12.209 1.00 94.38 109 TYR A C 1
ATOM 914 O O . TYR A 1 109 ? 16.995 4.322 -12.183 1.00 94.38 109 TYR A O 1
ATOM 922 N N . PHE A 1 110 ? 15.116 4.034 -13.367 1.00 96.12 110 PHE A N 1
ATOM 923 C CA . PHE A 1 110 ? 15.811 4.116 -14.659 1.00 96.12 110 PHE A CA 1
ATOM 924 C C . PHE A 1 110 ? 16.342 5.524 -14.955 1.00 96.12 110 PHE A C 1
ATOM 926 O O . PHE A 1 110 ? 17.454 5.654 -15.471 1.00 96.12 110 PHE A O 1
ATOM 933 N N . ALA A 1 111 ? 15.631 6.572 -14.530 1.00 95.38 111 ALA A N 1
ATOM 934 C CA . ALA A 1 111 ? 16.095 7.950 -14.649 1.00 95.38 111 ALA A CA 1
ATOM 935 C C . ALA A 1 111 ? 17.418 8.173 -13.895 1.00 95.38 111 ALA A C 1
ATOM 937 O O . ALA A 1 111 ? 18.333 8.793 -14.438 1.00 95.38 111 ALA A O 1
ATOM 938 N N . SER A 1 112 ? 17.579 7.590 -12.697 1.00 94.31 112 SER A N 1
ATOM 939 C CA . SER A 1 112 ? 18.850 7.633 -11.948 1.00 94.31 112 SER A CA 1
ATOM 940 C C . SER A 1 112 ? 20.025 6.998 -12.708 1.00 94.31 112 SER A C 1
ATOM 942 O O . SER A 1 112 ? 21.182 7.368 -12.507 1.00 94.31 112 SER A O 1
ATOM 944 N N . LYS A 1 113 ? 19.724 6.088 -13.642 1.00 94.44 113 LYS A N 1
ATOM 945 C CA . LYS A 1 113 ? 20.679 5.427 -14.539 1.00 94.44 113 LYS A CA 1
ATOM 946 C C . LYS A 1 113 ? 20.794 6.103 -15.909 1.00 94.44 113 LYS A C 1
ATOM 948 O O . LYS A 1 113 ? 21.40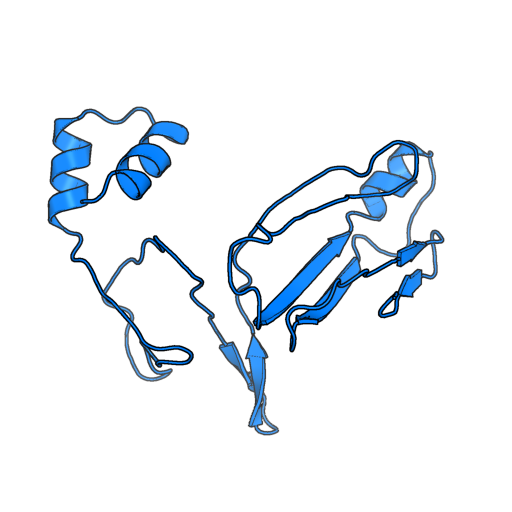7 5.531 -16.806 1.00 94.44 113 LYS A O 1
ATOM 953 N N . LYS A 1 114 ? 20.228 7.305 -16.077 1.00 96.94 114 LYS A N 1
ATOM 954 C CA . LYS A 1 114 ? 20.174 8.053 -17.348 1.00 96.94 114 LYS A CA 1
ATOM 955 C C . LYS A 1 114 ? 19.510 7.259 -18.480 1.00 96.94 114 LYS A C 1
ATOM 957 O O . LYS A 1 114 ? 19.939 7.330 -19.629 1.00 96.94 114 LYS A O 1
ATOM 962 N N . MET A 1 115 ? 18.477 6.491 -18.144 1.00 96.50 115 MET A N 1
ATOM 963 C CA . MET A 1 115 ? 17.716 5.671 -19.080 1.00 96.50 115 MET A CA 1
ATOM 964 C C . MET A 1 115 ? 16.230 6.007 -18.978 1.00 96.50 115 MET A C 1
ATOM 966 O O . MET A 1 115 ? 15.711 6.247 -17.888 1.00 96.50 115 MET A O 1
ATOM 970 N N . GLU A 1 116 ? 15.535 6.010 -20.110 1.00 95.56 116 GLU A N 1
ATOM 971 C CA . GLU A 1 116 ? 14.078 6.102 -20.112 1.00 95.56 116 GLU A CA 1
ATOM 972 C C . GLU A 1 116 ? 13.446 4.752 -19.771 1.00 95.56 116 GLU A C 1
ATOM 974 O O . GLU A 1 116 ? 14.003 3.694 -20.058 1.00 95.56 116 GLU A O 1
ATOM 979 N N . SER A 1 117 ? 12.267 4.799 -19.161 1.00 96.12 117 SER A N 1
ATOM 980 C CA . SER A 1 117 ? 11.449 3.626 -18.871 1.00 96.12 117 SER A CA 1
ATOM 981 C C . SER A 1 117 ? 10.087 3.805 -19.513 1.00 96.12 117 SER A C 1
ATOM 983 O O . SER A 1 117 ? 9.472 4.863 -19.376 1.00 96.12 117 SER A O 1
ATOM 985 N N . PHE A 1 118 ? 9.592 2.745 -20.143 1.00 96.50 118 PHE A N 1
ATOM 986 C CA . PHE A 1 118 ? 8.221 2.674 -20.629 1.00 96.50 118 PHE A CA 1
ATOM 987 C C . PHE A 1 118 ? 7.209 2.722 -19.479 1.00 96.50 118 PHE A C 1
ATOM 989 O O . PHE A 1 118 ? 6.132 3.301 -19.610 1.00 96.50 118 PHE A O 1
ATOM 996 N N . TYR A 1 119 ? 7.563 2.144 -18.327 1.00 95.38 119 TYR A N 1
ATOM 997 C CA . TYR A 1 119 ? 6.687 2.097 -17.160 1.00 95.38 119 TYR A CA 1
ATOM 998 C C . TYR A 1 119 ? 6.982 3.265 -16.211 1.00 95.38 119 TYR A C 1
ATOM 1000 O O . TYR A 1 119 ? 8.114 3.370 -15.720 1.00 95.38 119 TYR A O 1
ATOM 1008 N N . PRO A 1 120 ? 5.987 4.116 -15.886 1.00 92.19 120 PRO A N 1
ATOM 1009 C CA . PRO A 1 120 ? 6.136 5.138 -14.852 1.00 92.19 120 PRO A CA 1
ATOM 1010 C C . PRO A 1 120 ? 6.332 4.501 -13.465 1.00 92.19 120 PRO A C 1
ATOM 1012 O O . PRO A 1 120 ? 7.184 4.916 -12.681 1.00 92.19 120 PRO A O 1
ATOM 1015 N N . PHE A 1 121 ? 5.569 3.447 -13.193 1.00 96.44 121 PHE A N 1
ATOM 1016 C CA . PHE A 1 121 ? 5.628 2.595 -12.012 1.00 96.44 121 PHE A CA 1
ATOM 1017 C C . PHE A 1 121 ? 5.005 1.234 -12.355 1.00 96.44 121 PHE A C 1
ATOM 1019 O O . PHE A 1 121 ? 4.382 1.086 -13.408 1.00 96.44 121 PHE A O 1
ATOM 1026 N N . VAL A 1 122 ? 5.163 0.249 -11.471 1.00 96.62 122 VAL A N 1
ATOM 1027 C CA . VAL A 1 122 ? 4.534 -1.076 -11.594 1.00 96.62 122 VAL A CA 1
ATOM 1028 C C . VAL A 1 122 ? 3.799 -1.410 -10.304 1.00 96.62 122 VAL A C 1
ATOM 1030 O O . VAL A 1 122 ? 4.394 -1.363 -9.230 1.00 96.62 122 VAL A O 1
ATOM 1033 N N . ASP A 1 123 ? 2.522 -1.769 -10.420 1.00 95.75 123 ASP A N 1
ATOM 1034 C CA . ASP A 1 123 ? 1.707 -2.267 -9.315 1.00 95.75 123 ASP A CA 1
ATOM 1035 C C . ASP A 1 123 ? 1.607 -3.796 -9.384 1.00 95.75 123 ASP A C 1
ATOM 1037 O O . ASP A 1 123 ? 1.168 -4.353 -10.388 1.00 95.75 123 ASP A O 1
ATOM 1041 N N . VAL A 1 124 ? 1.972 -4.472 -8.296 1.00 96.25 124 VAL A N 1
ATOM 1042 C CA . VAL A 1 124 ? 1.808 -5.920 -8.124 1.00 96.25 124 VAL A CA 1
ATOM 1043 C C . VAL A 1 124 ? 0.822 -6.163 -6.990 1.00 96.25 124 VAL A C 1
ATOM 1045 O O . VAL A 1 124 ? 1.131 -5.919 -5.823 1.00 96.25 124 VAL A O 1
ATOM 1048 N N . VAL A 1 125 ? -0.379 -6.629 -7.338 1.00 94.81 125 VAL A N 1
ATOM 1049 C CA . VAL A 1 125 ? -1.437 -6.984 -6.383 1.00 94.81 125 VAL A CA 1
ATOM 1050 C C . VAL A 1 125 ? -1.377 -8.482 -6.101 1.00 94.81 125 VAL A C 1
ATOM 1052 O O . VAL A 1 125 ? -1.351 -9.287 -7.028 1.00 94.81 125 VAL A O 1
ATOM 1055 N N . PHE A 1 126 ? -1.364 -8.864 -4.827 1.00 93.62 126 PHE A N 1
ATOM 1056 C CA . PHE A 1 126 ? -1.282 -10.262 -4.401 1.00 93.62 126 PHE A CA 1
ATOM 1057 C C . PHE A 1 126 ? -2.053 -10.492 -3.103 1.00 93.62 126 PHE A C 1
ATOM 1059 O O . PHE A 1 126 ? -2.413 -9.555 -2.391 1.00 93.62 126 PHE A O 1
ATOM 1066 N N . GLN A 1 127 ? -2.309 -11.760 -2.788 1.00 92.88 127 GLN A N 1
ATOM 1067 C CA . GLN A 1 127 ? -3.027 -12.163 -1.586 1.00 92.88 127 GLN A CA 1
ATOM 1068 C C . GLN A 1 127 ? -2.136 -13.016 -0.685 1.00 92.88 127 GLN A C 1
ATOM 1070 O O . GLN A 1 127 ? -1.555 -14.002 -1.133 1.00 92.88 127 GLN A O 1
ATOM 1075 N N . ILE A 1 128 ? -2.089 -12.663 0.597 1.00 93.25 128 ILE A N 1
ATOM 1076 C CA . ILE A 1 128 ? -1.522 -13.485 1.666 1.00 93.25 128 ILE A CA 1
ATOM 1077 C C . ILE A 1 128 ? -2.656 -14.339 2.241 1.00 93.25 128 ILE A C 1
ATOM 1079 O O . ILE A 1 128 ? -3.643 -13.803 2.755 1.00 93.25 128 ILE A O 1
ATOM 1083 N N . GLN A 1 129 ? -2.5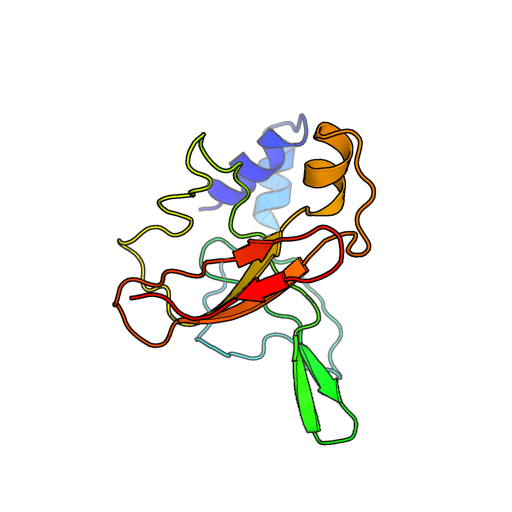42 -15.663 2.121 1.00 90.50 129 GLN A N 1
ATOM 1084 C CA . GLN A 1 129 ? -3.588 -16.616 2.528 1.00 90.50 129 GLN A CA 1
ATOM 1085 C C . GLN A 1 129 ? -3.215 -17.430 3.775 1.00 90.50 129 GLN A C 1
ATOM 1087 O O . GLN A 1 129 ? -4.094 -17.885 4.507 1.00 90.50 129 GLN A O 1
ATOM 1092 N N . ASP A 1 130 ? -1.922 -17.586 4.038 1.00 90.50 130 ASP A N 1
ATOM 1093 C CA . ASP A 1 130 ? -1.357 -18.396 5.113 1.00 90.50 130 ASP A CA 1
ATOM 1094 C C . ASP A 1 130 ? -0.215 -17.654 5.818 1.00 90.50 130 ASP A C 1
ATOM 1096 O O . ASP A 1 130 ? 0.193 -16.572 5.402 1.00 90.50 130 ASP A O 1
ATOM 1100 N N . ASP A 1 131 ? 0.279 -18.239 6.906 1.00 87.00 131 ASP A N 1
ATOM 1101 C CA . ASP A 1 131 ? 1.310 -17.646 7.766 1.00 87.00 131 ASP A CA 1
ATOM 1102 C C . ASP A 1 131 ? 2.737 -18.006 7.285 1.00 87.00 131 ASP A C 1
ATOM 1104 O O . ASP A 1 131 ? 3.695 -18.012 8.055 1.00 87.00 131 ASP A O 1
ATOM 1108 N N . LYS A 1 132 ? 2.882 -18.351 5.995 1.00 89.19 132 LYS A N 1
ATOM 1109 C CA . LYS A 1 132 ? 4.174 -18.635 5.354 1.00 89.19 132 LYS A CA 1
ATOM 1110 C C . LYS A 1 132 ? 4.895 -17.344 4.977 1.00 89.19 132 LYS A C 1
ATOM 1112 O O . LYS A 1 132 ? 4.297 -16.273 4.916 1.00 89.19 132 LYS A O 1
ATOM 1117 N N . HIS A 1 133 ? 6.179 -17.459 4.647 1.00 88.88 133 HIS A N 1
ATOM 1118 C CA . HIS A 1 133 ? 6.916 -16.361 4.034 1.00 88.88 133 HIS A CA 1
ATOM 1119 C C . HIS A 1 133 ? 6.396 -16.089 2.610 1.00 88.88 133 HIS A C 1
ATOM 1121 O O . HIS A 1 133 ? 6.113 -17.019 1.851 1.00 88.88 133 HIS A O 1
ATOM 1127 N N . TYR A 1 134 ? 6.246 -14.810 2.257 1.00 92.81 134 TYR A N 1
ATOM 1128 C CA . TYR A 1 134 ? 5.860 -14.370 0.915 1.00 92.81 134 TYR A CA 1
ATOM 1129 C C . TYR A 1 134 ? 6.982 -13.523 0.338 1.00 92.81 134 TYR A C 1
ATOM 1131 O O . TYR A 1 134 ? 7.225 -12.407 0.794 1.00 92.81 134 TYR A O 1
ATOM 1139 N N . HIS A 1 135 ? 7.621 -14.040 -0.706 1.00 94.69 135 HIS A N 1
ATOM 1140 C CA . HIS A 1 135 ? 8.582 -13.294 -1.499 1.00 94.69 135 HIS A CA 1
ATOM 1141 C C . HIS A 1 135 ? 7.932 -12.900 -2.831 1.00 94.69 135 HIS A C 1
ATOM 1143 O O . HIS A 1 135 ? 7.421 -13.752 -3.554 1.00 94.69 135 HIS A O 1
ATOM 1149 N N . VAL A 1 136 ? 7.923 -11.605 -3.154 1.00 96.12 136 VAL A N 1
ATOM 1150 C CA . VAL A 1 136 ? 7.336 -11.071 -4.397 1.00 96.12 136 VAL A CA 1
ATOM 1151 C C . VAL A 1 136 ? 8.433 -10.357 -5.191 1.00 96.12 136 VAL A C 1
ATOM 1153 O O . VAL A 1 136 ? 8.567 -9.135 -5.100 1.00 96.12 136 VAL A O 1
ATOM 1156 N N . PRO A 1 137 ? 9.286 -11.104 -5.916 1.00 96.50 137 PRO A N 1
ATOM 1157 C CA . PRO A 1 137 ? 10.335 -10.516 -6.733 1.00 96.50 137 PRO A CA 1
ATOM 1158 C C . PRO A 1 137 ? 9.764 -9.786 -7.949 1.00 96.50 137 PRO A C 1
ATOM 1160 O O . PRO A 1 137 ? 8.714 -10.142 -8.491 1.00 96.50 137 PRO A O 1
ATOM 1163 N N . ILE A 1 138 ? 10.522 -8.803 -8.430 1.00 96.50 138 ILE A N 1
ATOM 1164 C CA . ILE A 1 138 ? 10.312 -8.188 -9.736 1.00 96.50 138 ILE A CA 1
ATOM 1165 C C . ILE A 1 138 ? 11.625 -8.218 -10.522 1.00 96.50 138 ILE A C 1
ATOM 1167 O O . ILE A 1 138 ? 12.672 -7.794 -10.035 1.00 96.50 138 ILE A O 1
ATOM 1171 N N . THR A 1 139 ? 11.576 -8.741 -11.743 1.00 96.38 139 THR A N 1
ATOM 1172 C CA . THR A 1 139 ? 12.669 -8.635 -12.712 1.00 96.38 139 THR A CA 1
ATOM 1173 C C . THR A 1 139 ? 12.316 -7.515 -13.674 1.00 96.38 139 THR A C 1
ATOM 1175 O O . THR A 1 139 ? 11.239 -7.533 -14.267 1.00 96.38 139 THR A O 1
ATOM 1178 N N . LEU A 1 140 ? 13.200 -6.525 -13.796 1.00 95.19 140 LEU A N 1
ATOM 1179 C CA . LEU A 1 140 ? 12.928 -5.276 -14.502 1.00 95.19 140 LEU A CA 1
ATOM 1180 C C . LEU A 1 140 ? 13.901 -5.060 -15.659 1.00 95.19 140 LEU A C 1
ATOM 1182 O O . LEU A 1 140 ? 15.117 -5.140 -15.497 1.00 95.19 140 LEU A O 1
ATOM 1186 N N . SER A 1 141 ? 13.344 -4.680 -16.801 1.00 96.12 141 SER A N 1
ATOM 1187 C CA . SER A 1 141 ? 14.016 -3.955 -17.877 1.00 96.12 141 SER A CA 1
ATOM 1188 C C . SER A 1 141 ? 13.243 -2.658 -18.145 1.00 96.12 141 SER A C 1
ATOM 1190 O O . SER A 1 141 ? 12.120 -2.493 -17.668 1.00 96.12 141 SER A O 1
ATOM 1192 N N . ALA A 1 142 ? 13.818 -1.735 -18.917 1.00 94.19 142 ALA A N 1
ATOM 1193 C CA . ALA A 1 142 ? 13.166 -0.459 -19.222 1.00 94.19 142 ALA A CA 1
ATOM 1194 C C . ALA A 1 142 ? 11.823 -0.613 -19.969 1.00 94.19 142 ALA A C 1
ATOM 1196 O O . ALA A 1 142 ? 10.984 0.281 -19.904 1.00 94.19 142 ALA A O 1
ATOM 1197 N N . TYR A 1 143 ? 11.606 -1.745 -20.652 1.00 96.00 143 TYR A N 1
ATOM 1198 C CA . TYR A 1 143 ? 10.446 -1.976 -21.528 1.00 96.00 143 TYR A CA 1
ATOM 1199 C C . TYR A 1 143 ? 9.693 -3.284 -21.245 1.00 96.00 143 TYR A C 1
ATOM 1201 O O . TYR A 1 143 ? 8.643 -3.540 -21.827 1.00 96.00 143 TYR A O 1
ATOM 1209 N N . GLY A 1 144 ? 10.149 -4.087 -20.285 1.00 96.06 144 GLY A N 1
ATOM 1210 C CA . GLY A 1 144 ? 9.445 -5.285 -19.830 1.00 96.06 144 GLY A CA 1
ATOM 1211 C C . GLY A 1 144 ? 9.729 -5.596 -18.368 1.00 96.06 144 GLY A C 1
ATOM 1212 O O . GLY A 1 144 ? 10.803 -5.278 -17.858 1.00 96.06 144 GLY A O 1
ATOM 1213 N N . TYR A 1 145 ? 8.781 -6.243 -17.701 1.00 97.56 145 TYR A N 1
ATOM 1214 C CA . TYR A 1 145 ? 8.970 -6.751 -16.349 1.00 97.56 145 TYR A CA 1
ATOM 1215 C C . TYR A 1 145 ? 8.274 -8.098 -16.168 1.00 97.56 145 TYR A C 1
ATOM 1217 O O . TYR A 1 145 ? 7.337 -8.430 -16.892 1.00 97.56 145 TYR A O 1
ATOM 1225 N N . SER A 1 146 ? 8.726 -8.861 -15.180 1.00 97.50 146 SER A N 1
ATOM 1226 C CA . SER A 1 146 ? 8.072 -10.093 -14.741 1.00 97.50 146 SER A CA 1
ATOM 1227 C C . SER A 1 146 ? 8.060 -10.175 -13.221 1.00 97.50 146 SER A C 1
ATOM 1229 O O . SER A 1 146 ? 8.987 -9.713 -12.555 1.00 97.50 146 SER A O 1
ATOM 1231 N N . THR A 1 147 ? 7.019 -10.789 -12.670 1.00 97.69 147 THR A N 1
ATOM 1232 C CA . THR A 1 147 ? 6.865 -11.032 -11.232 1.00 97.69 147 THR A CA 1
ATOM 1233 C C . THR A 1 147 ? 6.201 -12.388 -11.006 1.00 97.69 147 THR A C 1
ATOM 1235 O O . THR A 1 147 ? 5.571 -12.932 -11.913 1.00 97.69 147 THR A O 1
ATOM 1238 N N . TYR A 1 148 ? 6.381 -12.955 -9.818 1.00 95.69 148 TYR A N 1
ATOM 1239 C CA . TYR A 1 148 ? 5.816 -14.238 -9.405 1.00 95.69 148 TYR A CA 1
ATOM 1240 C C . TYR A 1 148 ? 5.824 -14.341 -7.870 1.00 95.69 148 TYR A C 1
ATOM 1242 O O . TYR A 1 148 ? 6.385 -13.482 -7.192 1.00 95.69 148 TYR A O 1
ATOM 1250 N N . ARG A 1 149 ? 5.217 -15.393 -7.306 1.00 94.50 149 ARG A N 1
ATOM 1251 C CA . ARG A 1 149 ? 5.379 -15.743 -5.885 1.00 94.50 149 ARG A CA 1
ATOM 1252 C C . ARG A 1 149 ? 6.640 -16.592 -5.721 1.00 94.50 149 ARG A C 1
ATOM 1254 O O . ARG A 1 149 ? 6.664 -17.736 -6.166 1.00 94.50 149 ARG A O 1
ATOM 1261 N N . GLY A 1 150 ? 7.671 -16.031 -5.102 1.00 87.38 150 GLY A N 1
ATOM 1262 C CA . GLY A 1 150 ? 8.856 -16.764 -4.667 1.00 87.38 150 GLY A CA 1
ATOM 1263 C C . GLY A 1 150 ? 8.583 -17.615 -3.424 1.00 87.38 150 GLY A C 1
ATOM 1264 O O . GLY A 1 150 ? 7.645 -17.338 -2.670 1.00 87.38 150 GLY A O 1
ATOM 1265 N N . ASN A 1 151 ? 9.415 -18.642 -3.243 1.00 76.12 151 ASN A N 1
ATOM 1266 C CA . ASN A 1 151 ? 9.472 -19.447 -2.020 1.00 76.12 151 ASN A CA 1
ATOM 1267 C C . ASN A 1 151 ? 10.282 -18.749 -0.928 1.00 76.12 151 ASN A C 1
ATOM 1269 O O . ASN A 1 151 ? 11.232 -18.017 -1.295 1.00 76.12 151 ASN A O 1
#

Organism: NCBI:txid1834438

Radius of gyration: 19.63 Å; chains: 1; bounding box: 49×42×46 Å

Secondary structure (DSSP, 8-state):
--HHHHHHHHTTS---HHHHHHHHHT-------TT--SS-TTS--------SSS----EEE-TTS-EEE--PPP-------TTS----SS-TTS---EEEEEEE-HHHHHHHTT---S-S-EEEEEEE-SSS--B--EEE-SS-EEE--B-

Foldseek 3Di:
DCVVVLVVDVVPDDDDPVRSVVVVVPDDDDDDDVPDDPADPPGDDPDDDDDPDDDDWDWDADPVRDIDTPDDDDQDDDDADPVRDDPDSDDLVDDPFFKDKDKACVQVVVVVVVHAAPDRIDIDIDGDHDSDDWDWDWDDDRYDIDIDTDD